Protein AF-A0A914H7Y2-F1 (afdb_monomer_lite)

Radius of gyration: 31.8 Å; chains: 1; bounding box: 78×25×103 Å

Sequence (108 aa):
MDRSAKDATTEHNNETDVQEKQRVSTNKMELINEALDKLYNDPSSPAAFAGVTALWKEARKNIKYLRKKDVQNYLEGHRTYTLMRPRRVRFPRAKTVAAGFMTDVQSG

Organism: Globodera rostochiensis (NCBI:txid31243)

pLDDT: mean 76.72, std 14.31, range [41.75, 93.62]

Secondary structure (DSSP, 8-state):
-----SSTTSSTHHHHHHHHHHHHHHHHHHHHHHHHHHHHH-TTSTTTT--HHHHHHHHHHH-TT--HHHHHHHHHHS------------PPPPP-----S-------

Structure (mmCIF, N/CA/C/O backbone):
data_AF-A0A914H7Y2-F1
#
_entry.id   AF-A0A914H7Y2-F1
#
loop_
_atom_site.group_PDB
_atom_site.id
_atom_site.type_symbol
_atom_site.label_atom_id
_atom_site.label_alt_id
_atom_site.label_comp_id
_atom_site.label_asym_id
_atom_site.label_entity_id
_atom_site.label_seq_id
_atom_site.pdbx_PDB_ins_code
_atom_site.Cartn_x
_atom_site.Cartn_y
_atom_site.Cartn_z
_atom_site.occupancy
_atom_site.B_iso_or_equiv
_atom_site.auth_seq_id
_atom_site.auth_comp_id
_atom_site.auth_asym_id
_atom_site.auth_atom_id
_atom_site.pdbx_PDB_model_num
ATOM 1 N N . MET A 1 1 ? 26.341 -7.399 61.259 1.00 50.62 1 MET A N 1
ATOM 2 C CA . MET A 1 1 ? 25.652 -8.291 60.307 1.00 50.62 1 MET A CA 1
ATOM 3 C C . MET A 1 1 ? 24.187 -8.205 60.725 1.00 50.62 1 MET A C 1
ATOM 5 O O . MET A 1 1 ? 23.943 -8.404 61.901 1.00 50.62 1 MET A O 1
ATOM 9 N N . ASP A 1 2 ? 23.220 -7.636 60.001 1.00 50.31 2 ASP A N 1
ATOM 10 C CA . ASP A 1 2 ? 22.964 -7.658 58.561 1.00 50.31 2 ASP A CA 1
ATOM 11 C C . ASP A 1 2 ? 22.048 -6.494 58.129 1.00 50.31 2 ASP A C 1
ATOM 13 O O . ASP A 1 2 ? 21.070 -6.169 58.801 1.00 50.31 2 ASP A O 1
ATOM 17 N N . ARG A 1 3 ? 22.346 -5.867 56.986 1.00 56.06 3 ARG A N 1
ATOM 18 C CA . ARG A 1 3 ? 21.445 -4.954 56.256 1.00 56.06 3 ARG A CA 1
ATOM 19 C C . ARG A 1 3 ? 21.498 -5.335 54.771 1.00 56.06 3 ARG A C 1
ATOM 21 O O . ARG A 1 3 ? 22.242 -4.713 54.027 1.00 56.06 3 ARG A O 1
ATOM 28 N N . SER A 1 4 ? 20.803 -6.392 54.342 1.00 59.16 4 SER A N 1
ATOM 29 C CA . SER A 1 4 ? 20.832 -6.808 52.923 1.00 59.16 4 SER A CA 1
ATOM 30 C C . SER A 1 4 ? 19.642 -7.692 52.510 1.00 59.16 4 SER A C 1
ATOM 32 O O . SER A 1 4 ? 19.821 -8.799 52.021 1.00 59.16 4 SER A O 1
ATOM 34 N N . ALA A 1 5 ? 18.399 -7.257 52.747 1.00 58.75 5 ALA A N 1
ATOM 35 C CA . ALA A 1 5 ? 17.236 -8.071 52.357 1.00 58.75 5 ALA A CA 1
ATOM 36 C C . ALA A 1 5 ? 15.976 -7.264 51.993 1.00 58.75 5 ALA A C 1
ATOM 38 O O . ALA A 1 5 ? 14.872 -7.666 52.351 1.00 58.75 5 ALA A O 1
ATOM 39 N N . LYS A 1 6 ? 16.106 -6.104 51.331 1.00 55.53 6 LYS A N 1
ATOM 40 C CA . LYS A 1 6 ? 14.925 -5.339 50.868 1.00 55.53 6 LYS A CA 1
ATOM 41 C C . LYS A 1 6 ? 14.894 -4.987 49.378 1.00 55.53 6 LYS A C 1
ATOM 43 O O . LYS A 1 6 ? 13.872 -4.485 48.927 1.00 55.53 6 LYS A O 1
ATOM 48 N N . ASP A 1 7 ? 15.922 -5.333 48.606 1.00 54.88 7 ASP A N 1
ATOM 49 C CA . ASP A 1 7 ? 16.020 -4.870 47.212 1.00 54.88 7 ASP A CA 1
ATOM 50 C C . ASP A 1 7 ? 15.501 -5.883 46.169 1.00 54.88 7 ASP A C 1
ATOM 52 O O . ASP A 1 7 ? 15.238 -5.510 45.032 1.00 54.88 7 ASP A O 1
ATOM 56 N N . ALA A 1 8 ? 15.265 -7.149 46.537 1.00 54.94 8 ALA A N 1
ATOM 57 C CA . ALA A 1 8 ? 14.998 -8.220 45.562 1.00 54.94 8 ALA A CA 1
ATOM 58 C C . ALA A 1 8 ? 13.537 -8.342 45.070 1.00 54.94 8 ALA A C 1
ATOM 60 O O . ALA A 1 8 ? 13.271 -9.064 44.115 1.00 54.94 8 ALA A O 1
ATOM 61 N N . THR A 1 9 ? 12.565 -7.671 45.696 1.00 54.97 9 THR A N 1
ATOM 62 C CA . THR A 1 9 ? 11.129 -7.855 45.374 1.00 54.97 9 THR A CA 1
ATOM 63 C C . THR A 1 9 ? 10.557 -6.869 44.350 1.00 54.97 9 THR A C 1
ATOM 65 O O . THR A 1 9 ? 9.409 -7.027 43.942 1.00 54.97 9 THR A O 1
ATOM 68 N N . THR A 1 10 ? 11.320 -5.866 43.909 1.00 54.62 10 THR A N 1
ATOM 69 C CA . THR A 1 10 ? 10.802 -4.779 43.050 1.00 54.62 10 THR A CA 1
ATOM 70 C C . THR A 1 10 ? 10.990 -5.039 41.546 1.00 54.62 10 THR A C 1
ATOM 72 O O . THR A 1 10 ? 10.306 -4.428 40.728 1.00 54.62 10 THR A O 1
ATOM 75 N N . GLU A 1 11 ? 11.859 -5.970 41.146 1.00 53.78 11 GLU A N 1
ATOM 76 C CA . GLU A 1 11 ? 12.247 -6.138 39.734 1.00 53.78 11 GLU A CA 1
ATOM 77 C C . GLU A 1 11 ? 11.334 -7.086 38.933 1.00 53.78 11 GLU A C 1
ATOM 79 O O . GLU A 1 11 ? 11.187 -6.920 37.724 1.00 53.78 11 GLU A O 1
ATOM 84 N N . HIS A 1 12 ? 10.627 -8.012 39.590 1.00 51.81 12 HIS A N 1
ATOM 85 C CA . HIS A 1 12 ? 9.830 -9.038 38.899 1.00 51.81 12 HIS A CA 1
ATOM 86 C C . HIS A 1 12 ? 8.483 -8.562 38.325 1.00 51.81 12 HIS A C 1
ATOM 88 O O . HIS A 1 12 ? 7.925 -9.231 37.460 1.00 51.81 12 HIS A O 1
ATOM 94 N N . ASN A 1 13 ? 7.964 -7.403 38.741 1.00 57.31 13 ASN A N 1
ATOM 95 C CA . ASN A 1 13 ? 6.669 -6.898 38.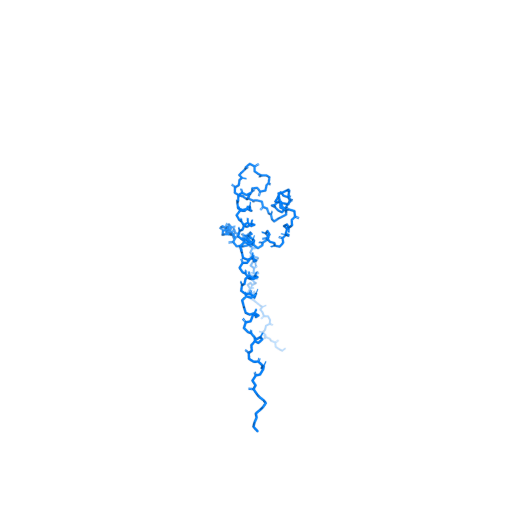254 1.00 57.31 13 ASN A CA 1
ATOM 96 C C . ASN A 1 13 ? 6.772 -6.106 36.938 1.00 57.31 13 ASN A C 1
ATOM 98 O O . ASN A 1 13 ? 5.757 -5.815 36.311 1.00 57.31 13 ASN A O 1
ATOM 102 N N . ASN A 1 14 ? 7.985 -5.746 36.508 1.00 60.28 14 ASN A N 1
ATOM 103 C CA . ASN A 1 14 ? 8.182 -4.926 35.310 1.00 60.28 14 ASN A CA 1
ATOM 104 C C . ASN A 1 14 ? 8.206 -5.762 34.020 1.00 60.28 14 ASN A C 1
ATOM 106 O O . ASN A 1 14 ? 7.854 -5.261 32.954 1.00 60.28 14 ASN A O 1
ATOM 110 N N . GLU A 1 15 ? 8.596 -7.036 34.094 1.00 60.22 15 GLU A N 1
ATOM 111 C CA . GLU A 1 15 ? 8.705 -7.910 32.918 1.00 60.22 15 GLU A CA 1
ATOM 112 C C . GLU A 1 15 ? 7.337 -8.376 32.404 1.00 60.22 15 GLU A C 1
ATOM 114 O O . GLU A 1 15 ? 7.112 -8.438 31.192 1.00 60.22 15 GLU A O 1
ATOM 119 N N . THR A 1 16 ? 6.393 -8.644 33.309 1.00 60.41 16 THR A N 1
ATOM 120 C CA . THR A 1 16 ? 5.023 -9.058 32.970 1.00 60.41 16 THR A CA 1
ATOM 121 C C . THR A 1 16 ? 4.259 -7.947 32.245 1.00 60.41 16 THR A C 1
ATOM 123 O O . THR A 1 16 ? 3.628 -8.199 31.216 1.00 60.41 16 THR A O 1
ATOM 126 N N . ASP A 1 17 ? 4.422 -6.701 32.693 1.00 61.12 17 ASP A N 1
ATOM 127 C CA . ASP A 1 17 ? 3.822 -5.502 32.095 1.00 61.12 17 ASP A CA 1
ATOM 128 C C . ASP A 1 17 ? 4.329 -5.213 30.669 1.00 61.12 17 ASP A C 1
ATOM 130 O O . ASP A 1 17 ? 3.592 -4.716 29.810 1.00 61.12 17 ASP A O 1
ATOM 134 N N . VAL A 1 18 ? 5.606 -5.504 30.397 1.00 63.38 18 VAL A N 1
ATOM 135 C CA . VAL A 1 18 ? 6.214 -5.308 29.071 1.00 63.38 18 VAL A CA 1
ATOM 136 C C . VAL A 1 18 ? 5.688 -6.345 28.078 1.00 63.38 18 VAL A C 1
ATOM 138 O O . VAL A 1 18 ? 5.341 -5.989 26.946 1.00 63.38 18 VAL A O 1
ATOM 141 N N . GLN A 1 19 ? 5.567 -7.606 28.501 1.00 63.34 19 GLN A N 1
ATOM 142 C CA . GLN A 1 19 ? 5.058 -8.675 27.641 1.00 63.34 19 GLN A CA 1
ATOM 143 C C . GLN A 1 19 ? 3.578 -8.491 27.291 1.00 63.34 19 GLN A C 1
ATOM 145 O O . GLN A 1 19 ? 3.173 -8.733 26.151 1.00 63.34 19 GLN A O 1
ATOM 150 N N . GLU A 1 20 ? 2.761 -8.018 28.230 1.00 68.00 20 GLU A N 1
ATOM 151 C CA . GLU A 1 20 ? 1.336 -7.790 27.985 1.00 68.00 20 GLU A CA 1
ATOM 152 C C . GLU A 1 20 ? 1.102 -6.625 27.008 1.00 68.00 20 GLU A C 1
ATOM 154 O O . GLU A 1 20 ? 0.341 -6.754 26.044 1.00 68.00 20 GLU A O 1
ATOM 159 N N . LYS A 1 21 ? 1.857 -5.525 27.150 1.00 65.12 21 LYS A N 1
ATOM 160 C CA . LYS A 1 21 ? 1.826 -4.398 26.197 1.00 65.12 21 LYS A CA 1
ATOM 161 C C . LYS A 1 21 ? 2.230 -4.823 24.783 1.00 65.12 21 LYS A C 1
ATOM 163 O O . LYS A 1 21 ? 1.608 -4.388 23.809 1.00 65.12 21 LYS A O 1
ATOM 168 N N . GLN A 1 22 ? 3.231 -5.695 24.654 1.00 69.00 22 GLN A N 1
ATOM 169 C CA . GLN A 1 22 ? 3.656 -6.233 23.359 1.00 69.00 22 GLN A CA 1
ATOM 170 C C . GLN A 1 22 ? 2.556 -7.079 22.697 1.00 69.00 22 GLN A C 1
ATOM 172 O O . GLN A 1 22 ? 2.274 -6.865 21.514 1.00 69.00 22 GLN A O 1
ATOM 177 N N . ARG A 1 23 ? 1.871 -7.955 23.447 1.00 70.44 23 ARG A N 1
ATOM 178 C CA . ARG A 1 23 ? 0.758 -8.794 22.947 1.00 70.44 23 ARG A CA 1
ATOM 179 C C . ARG A 1 23 ? -0.455 -7.980 22.491 1.00 70.44 23 ARG A C 1
ATOM 181 O O . ARG A 1 23 ? -1.033 -8.243 21.440 1.00 70.44 23 ARG A O 1
ATOM 188 N N . VAL A 1 24 ? -0.835 -6.948 23.244 1.00 73.38 24 VAL A N 1
ATOM 189 C CA . VAL A 1 24 ? -1.958 -6.072 22.860 1.00 73.38 24 VAL A CA 1
ATOM 190 C C . VAL A 1 24 ? -1.646 -5.323 21.562 1.00 73.38 24 VAL A C 1
ATOM 192 O O . VAL A 1 24 ? -2.505 -5.197 20.687 1.00 73.38 24 VAL A O 1
ATOM 195 N N . SER A 1 25 ? -0.407 -4.847 21.407 1.00 71.62 25 SER A N 1
ATOM 196 C CA . SER A 1 25 ? 0.006 -4.136 20.195 1.00 71.62 25 SER A CA 1
ATOM 197 C C . SER A 1 25 ? -0.012 -5.021 18.942 1.00 71.62 25 SER A C 1
ATOM 199 O O . SER A 1 25 ? -0.384 -4.542 17.872 1.00 71.62 25 SER A O 1
ATOM 201 N N . THR A 1 26 ? 0.330 -6.304 19.079 1.00 79.12 26 THR A N 1
ATOM 202 C CA . THR A 1 26 ? 0.351 -7.275 17.975 1.00 79.12 26 THR A CA 1
ATOM 203 C C . THR A 1 26 ? -1.062 -7.653 17.547 1.00 79.12 26 THR A C 1
ATOM 205 O O . THR A 1 26 ? -1.390 -7.485 16.374 1.00 79.12 26 THR A O 1
ATOM 208 N N . ASN A 1 27 ? -1.939 -7.989 18.498 1.00 84.50 27 ASN A N 1
ATOM 209 C CA . ASN A 1 27 ? -3.359 -8.253 18.225 1.00 84.50 27 ASN A CA 1
ATOM 210 C C . ASN A 1 27 ? -4.040 -7.086 17.492 1.00 84.50 27 ASN A C 1
ATOM 212 O O . ASN A 1 27 ? -4.830 -7.276 16.568 1.00 84.50 27 ASN A O 1
ATOM 216 N N . LYS A 1 28 ? -3.709 -5.844 17.870 1.00 84.00 28 LYS A N 1
ATOM 217 C CA . LYS A 1 28 ? -4.242 -4.660 17.190 1.00 84.00 28 LYS A CA 1
ATOM 218 C C . LYS A 1 28 ? -3.819 -4.593 15.720 1.00 84.00 28 LYS A C 1
ATOM 220 O O . LYS A 1 28 ? -4.633 -4.217 14.880 1.00 84.00 28 LYS A O 1
ATOM 225 N N . MET A 1 29 ? -2.561 -4.905 15.413 1.00 83.69 29 MET A N 1
ATOM 226 C CA . MET A 1 29 ? -2.060 -4.872 14.036 1.00 83.69 29 MET A CA 1
ATOM 227 C C . MET A 1 29 ? -2.688 -5.969 13.178 1.00 83.69 29 MET A C 1
ATOM 229 O O . MET A 1 29 ? -3.030 -5.706 12.029 1.00 83.69 29 MET A O 1
ATOM 233 N N . GLU A 1 30 ? -2.908 -7.159 13.735 1.00 85.88 30 GLU A N 1
ATOM 234 C CA . GLU A 1 30 ? -3.586 -8.255 13.033 1.00 85.88 30 GLU A CA 1
ATOM 235 C C . GLU A 1 30 ? -5.019 -7.884 12.636 1.00 85.88 30 GLU A C 1
ATOM 237 O O . GLU A 1 30 ? -5.388 -8.038 11.474 1.00 85.88 30 GLU A O 1
ATOM 242 N N . LEU A 1 31 ? -5.787 -7.280 13.549 1.00 88.00 31 LEU A N 1
ATOM 243 C CA . LEU A 1 31 ? -7.146 -6.809 13.258 1.00 88.00 31 LEU A CA 1
ATOM 244 C C . LEU A 1 31 ? -7.178 -5.737 12.159 1.00 88.00 31 LEU A C 1
ATOM 246 O O . LEU A 1 31 ? -8.069 -5.732 11.308 1.00 88.00 31 LEU A O 1
ATOM 250 N N . ILE A 1 32 ? -6.208 -4.816 12.168 1.00 89.19 32 ILE A N 1
ATOM 251 C CA . ILE A 1 32 ? -6.084 -3.796 11.119 1.00 89.19 32 ILE A CA 1
ATOM 252 C C . ILE A 1 32 ? -5.765 -4.459 9.779 1.00 89.19 32 ILE A C 1
ATOM 254 O O . ILE A 1 32 ? -6.387 -4.112 8.776 1.00 89.19 32 ILE A O 1
ATOM 258 N N . ASN A 1 33 ? -4.830 -5.409 9.762 1.00 89.88 33 ASN A N 1
ATOM 259 C CA . ASN A 1 33 ? -4.448 -6.123 8.549 1.00 89.88 33 ASN A CA 1
ATOM 260 C C . ASN A 1 33 ? -5.627 -6.906 7.970 1.00 89.88 33 ASN A C 1
ATOM 262 O O . ASN A 1 33 ? -5.873 -6.801 6.777 1.00 89.88 33 ASN A O 1
ATOM 266 N N . GLU A 1 34 ? -6.401 -7.611 8.795 1.00 90.12 34 GLU A N 1
ATOM 267 C CA . GLU A 1 34 ? -7.579 -8.354 8.335 1.00 90.12 34 GLU A CA 1
ATOM 268 C C . GLU A 1 34 ? -8.654 -7.423 7.744 1.00 90.12 34 GLU A C 1
ATOM 270 O O . GLU A 1 34 ? -9.262 -7.720 6.714 1.00 90.12 34 GLU A O 1
ATOM 275 N N . ALA A 1 35 ? -8.876 -6.261 8.364 1.00 90.44 35 ALA A N 1
ATOM 276 C CA . ALA A 1 35 ? -9.811 -5.267 7.845 1.00 90.44 35 ALA A CA 1
ATOM 277 C C . ALA A 1 35 ? -9.332 -4.648 6.520 1.00 90.44 35 ALA A C 1
ATOM 279 O O . ALA A 1 35 ? -10.142 -4.420 5.617 1.00 90.44 35 ALA A O 1
ATOM 280 N N . LEU A 1 36 ? -8.027 -4.384 6.396 1.00 90.38 36 LEU A N 1
ATOM 281 C CA . LEU A 1 36 ? -7.420 -3.914 5.151 1.00 90.38 36 LEU A CA 1
ATOM 282 C C . LEU A 1 36 ? -7.493 -4.978 4.057 1.00 90.38 36 LEU A C 1
ATOM 284 O O . LEU A 1 36 ? -7.782 -4.628 2.920 1.00 90.38 36 LEU A O 1
ATOM 288 N N . ASP A 1 37 ? -7.319 -6.251 4.403 1.00 90.75 37 ASP A N 1
ATOM 289 C CA . ASP A 1 37 ? -7.355 -7.369 3.461 1.00 90.75 37 ASP A CA 1
ATOM 290 C C . ASP A 1 37 ? -8.737 -7.571 2.844 1.00 90.75 37 ASP A C 1
ATOM 292 O O . ASP A 1 37 ? -8.871 -7.698 1.626 1.00 90.75 37 ASP A O 1
ATOM 296 N N . LYS A 1 38 ? -9.787 -7.477 3.666 1.00 91.06 38 LYS A N 1
ATOM 297 C CA . LYS A 1 38 ? -11.176 -7.489 3.186 1.00 91.06 38 LYS A CA 1
ATOM 298 C C . LYS A 1 38 ? -11.453 -6.331 2.229 1.00 91.06 38 LYS A C 1
ATOM 300 O O . LYS A 1 38 ? -12.118 -6.523 1.221 1.00 91.06 38 LYS A O 1
ATOM 305 N N . LEU A 1 39 ? -10.936 -5.139 2.528 1.00 90.56 39 LEU A N 1
ATOM 306 C CA . LEU A 1 39 ? -11.180 -3.944 1.718 1.00 90.56 39 LEU A CA 1
ATOM 307 C C . LEU A 1 39 ? -10.346 -3.904 0.429 1.00 90.56 39 LEU A C 1
ATOM 309 O O . LEU A 1 39 ? -10.806 -3.366 -0.576 1.00 90.56 39 LEU A O 1
ATOM 313 N N . TYR A 1 40 ? -9.119 -4.425 0.472 1.00 90.19 40 TYR A N 1
ATOM 314 C CA . TYR A 1 40 ? -8.183 -4.435 -0.651 1.00 90.19 40 TYR A CA 1
ATOM 315 C C . TYR A 1 40 ? -8.555 -5.483 -1.705 1.00 90.19 40 TYR A C 1
ATOM 317 O O . TYR A 1 40 ? -8.401 -5.220 -2.898 1.00 90.19 40 TYR A O 1
ATOM 325 N N . ASN A 1 41 ? -9.077 -6.635 -1.267 1.00 89.19 41 ASN A N 1
ATOM 326 C CA . ASN A 1 41 ? -9.471 -7.741 -2.142 1.00 89.19 41 ASN A CA 1
ATOM 327 C C . ASN A 1 41 ? -10.946 -7.699 -2.580 1.00 89.19 41 ASN A C 1
ATOM 329 O O . ASN A 1 41 ? -11.345 -8.512 -3.411 1.00 89.19 41 ASN A O 1
ATOM 333 N N . ASP A 1 42 ? -11.762 -6.783 -2.050 1.00 90.69 42 ASP A N 1
ATOM 334 C CA . ASP A 1 42 ? -13.152 -6.606 -2.485 1.00 90.69 42 ASP A CA 1
ATOM 335 C C . ASP A 1 42 ? -13.213 -5.809 -3.803 1.00 90.69 42 ASP A C 1
ATOM 337 O O . ASP A 1 42 ? -12.973 -4.602 -3.781 1.00 90.69 42 ASP A O 1
ATOM 341 N N . PRO A 1 43 ? -13.582 -6.423 -4.946 1.00 88.06 43 PRO A N 1
ATOM 342 C CA . PRO A 1 43 ? -13.635 -5.738 -6.237 1.00 88.06 43 PRO A CA 1
ATOM 343 C C . PRO A 1 43 ? -14.727 -4.661 -6.320 1.00 88.06 43 PRO A C 1
ATOM 345 O O . PRO A 1 43 ? -14.681 -3.828 -7.224 1.00 88.06 43 PRO A O 1
ATOM 348 N N . SER A 1 44 ? -15.710 -4.661 -5.411 1.00 89.88 44 SER A N 1
ATOM 349 C CA . SER A 1 44 ? -16.745 -3.624 -5.352 1.00 89.88 44 SER A CA 1
ATOM 350 C C . SER A 1 44 ? -16.258 -2.342 -4.669 1.00 89.88 44 SER A C 1
ATOM 352 O O . SER A 1 44 ? -16.907 -1.297 -4.779 1.00 89.88 44 SER A O 1
ATOM 354 N N . SER A 1 45 ? -15.143 -2.410 -3.942 1.00 85.38 45 SER A N 1
ATOM 355 C CA . SER A 1 45 ? -14.591 -1.286 -3.199 1.00 85.38 45 SER A CA 1
ATOM 356 C C . SER A 1 45 ? -13.809 -0.335 -4.118 1.00 85.38 45 SER A C 1
ATOM 358 O O . SER A 1 45 ? -12.990 -0.782 -4.920 1.00 85.38 45 SER A O 1
ATOM 360 N N . PRO A 1 46 ? -13.928 0.998 -3.956 1.00 85.50 46 PRO A N 1
ATOM 361 C CA . PRO A 1 46 ? -13.066 1.964 -4.650 1.00 85.50 46 PRO A CA 1
ATOM 362 C C . PRO A 1 46 ? -11.570 1.821 -4.315 1.00 85.50 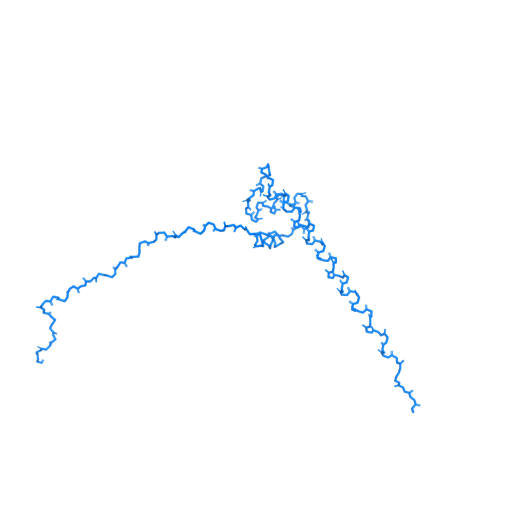46 PRO A C 1
ATOM 364 O O . PRO A 1 46 ? -10.723 2.409 -4.987 1.00 85.50 46 PRO A O 1
ATOM 367 N N . ALA A 1 47 ? -11.242 1.093 -3.246 1.00 85.75 47 ALA A N 1
ATOM 368 C CA . ALA A 1 47 ? -9.880 0.815 -2.809 1.00 85.75 47 ALA A CA 1
ATOM 369 C C . ALA A 1 47 ? -9.334 -0.541 -3.292 1.00 85.75 47 ALA A C 1
ATOM 371 O O . ALA A 1 47 ? -8.187 -0.864 -2.969 1.00 85.75 47 ALA A O 1
ATOM 372 N N . ALA A 1 48 ? -10.117 -1.302 -4.065 1.00 86.31 48 ALA A N 1
ATOM 373 C CA . ALA A 1 48 ? -9.719 -2.597 -4.604 1.00 86.31 48 ALA A CA 1
ATOM 374 C C . ALA A 1 48 ? -8.417 -2.491 -5.402 1.00 86.31 48 ALA A C 1
ATOM 376 O O . ALA A 1 48 ? -8.328 -1.692 -6.339 1.00 86.31 48 ALA A O 1
ATOM 377 N N . PHE A 1 49 ? -7.403 -3.279 -5.032 1.00 83.62 49 PHE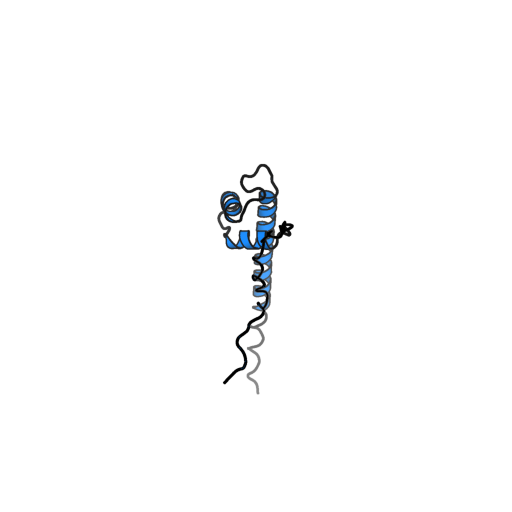 A N 1
ATOM 378 C CA . PHE A 1 49 ? -6.084 -3.298 -5.684 1.00 83.62 49 PHE A CA 1
ATOM 379 C C . PHE A 1 49 ? -5.434 -1.912 -5.881 1.00 83.62 49 PHE A C 1
ATOM 381 O O . PHE A 1 49 ? -4.570 -1.724 -6.741 1.00 83.62 49 PHE A O 1
ATOM 388 N N . ALA A 1 50 ? -5.844 -0.921 -5.088 1.00 87.06 50 ALA A N 1
ATOM 389 C CA . ALA A 1 50 ? -5.418 0.457 -5.252 1.00 87.06 50 ALA A CA 1
ATOM 390 C C . ALA A 1 50 ? -4.141 0.763 -4.453 1.00 87.06 50 ALA A C 1
ATOM 392 O O . ALA A 1 50 ? -3.670 -0.014 -3.624 1.00 87.06 50 ALA A O 1
ATOM 393 N N . GLY A 1 51 ? -3.564 1.942 -4.687 1.00 87.25 51 GLY A N 1
ATOM 394 C CA . GLY A 1 51 ? -2.395 2.402 -3.937 1.00 87.25 51 GLY A CA 1
ATOM 395 C C . GLY A 1 51 ? -2.711 2.819 -2.494 1.00 87.25 51 GLY A C 1
ATOM 396 O O . GLY A 1 51 ? -3.865 3.016 -2.106 1.00 87.25 51 GLY A O 1
ATOM 397 N N . VAL A 1 52 ? -1.647 3.073 -1.723 1.00 91.06 52 VAL A N 1
ATOM 398 C CA . VAL A 1 52 ? -1.681 3.470 -0.298 1.00 91.06 52 VAL A CA 1
ATOM 399 C C . VAL A 1 52 ? -2.710 4.572 -0.004 1.00 91.06 52 VAL A C 1
ATOM 401 O O . VAL A 1 52 ? -3.421 4.529 0.997 1.00 91.06 52 VAL A O 1
ATOM 404 N N . THR A 1 53 ? -2.799 5.593 -0.859 1.00 91.44 53 THR A N 1
ATOM 405 C CA . THR A 1 53 ? -3.649 6.772 -0.628 1.00 91.44 53 THR A CA 1
ATOM 406 C C . THR A 1 53 ? -5.138 6.484 -0.784 1.00 91.44 53 THR A C 1
ATOM 408 O O . THR A 1 53 ? -5.929 7.014 -0.002 1.00 91.44 53 THR A O 1
ATOM 411 N N . ALA A 1 54 ? -5.517 5.676 -1.774 1.00 90.56 54 ALA A N 1
ATOM 412 C CA . ALA A 1 54 ? -6.899 5.280 -2.018 1.00 90.56 54 ALA A CA 1
ATOM 413 C C . ALA A 1 54 ? -7.379 4.330 -0.916 1.00 90.56 54 ALA A C 1
ATOM 415 O O . ALA A 1 54 ? -8.400 4.600 -0.282 1.00 90.56 54 ALA A O 1
ATOM 416 N N . LEU A 1 55 ? -6.566 3.317 -0.598 1.00 91.50 55 LEU A N 1
ATOM 417 C CA . LEU A 1 55 ? -6.854 2.370 0.475 1.00 91.50 55 LEU A CA 1
ATOM 418 C C . LEU A 1 55 ? -6.989 3.071 1.831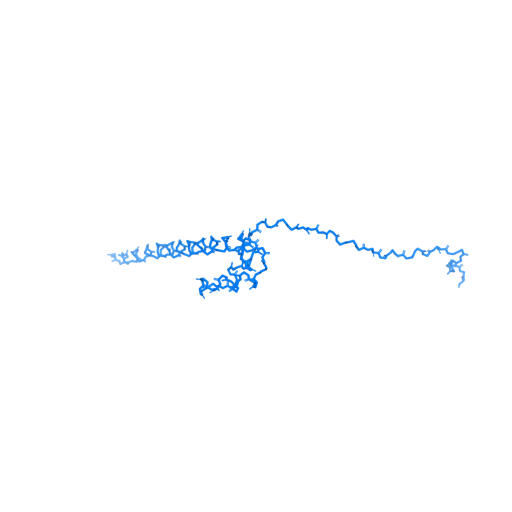 1.00 91.50 55 LEU A C 1
ATOM 420 O O . LEU A 1 55 ? -7.952 2.835 2.551 1.00 91.50 55 LEU A O 1
ATOM 424 N N . TRP A 1 56 ? -6.101 4.018 2.151 1.00 93.62 56 TRP A N 1
ATOM 425 C CA . TRP A 1 56 ? -6.202 4.795 3.390 1.00 93.62 56 TRP A CA 1
ATOM 426 C C . TRP A 1 56 ? -7.470 5.657 3.467 1.00 93.62 56 TRP A C 1
ATOM 428 O O . TRP A 1 56 ? -8.060 5.769 4.540 1.00 93.62 56 TRP A O 1
ATOM 438 N N . LYS A 1 57 ? -7.902 6.280 2.362 1.00 92.88 57 LYS A N 1
ATOM 439 C CA . LYS A 1 57 ? -9.118 7.113 2.350 1.00 92.88 57 LYS A CA 1
ATOM 440 C C . LYS A 1 57 ? -10.372 6.289 2.621 1.00 92.88 57 LYS A C 1
ATOM 442 O O . LYS A 1 57 ? -11.192 6.713 3.430 1.00 92.88 57 LYS A O 1
ATOM 447 N N . GLU A 1 58 ? -10.502 5.137 1.971 1.00 90.88 58 GLU A N 1
ATOM 448 C CA . GLU A 1 58 ? -11.640 4.238 2.174 1.00 90.88 58 GLU A CA 1
ATOM 449 C C . GLU A 1 58 ? -11.585 3.584 3.558 1.00 90.88 58 GLU A C 1
ATOM 451 O O . GLU A 1 58 ? -12.550 3.664 4.316 1.00 90.88 58 GLU A O 1
ATOM 456 N N . ALA A 1 59 ? -10.428 3.054 3.961 1.00 91.31 59 ALA A N 1
ATOM 457 C CA . ALA A 1 59 ? -10.270 2.405 5.259 1.00 91.31 59 ALA A CA 1
ATOM 458 C C . ALA A 1 59 ? -10.515 3.366 6.431 1.00 91.31 59 ALA A C 1
ATOM 460 O O . ALA A 1 59 ? -11.064 2.960 7.452 1.00 91.31 59 ALA A O 1
ATOM 461 N N . ARG A 1 60 ? -10.186 4.6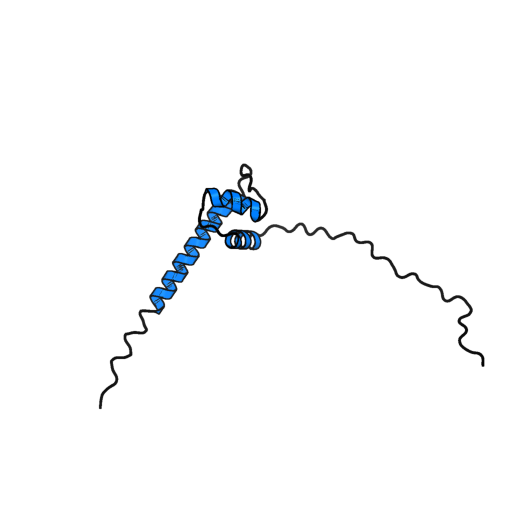58 6.291 1.00 91.75 60 ARG A N 1
ATOM 462 C CA . ARG A 1 60 ? -10.427 5.667 7.334 1.00 91.75 60 ARG A CA 1
ATOM 463 C C . ARG A 1 60 ? -11.912 5.955 7.580 1.00 91.75 60 ARG A C 1
ATOM 465 O O . ARG A 1 60 ? -12.242 6.440 8.663 1.00 91.75 60 ARG A O 1
ATOM 472 N N . LYS A 1 61 ? -12.801 5.642 6.628 1.00 89.81 61 LYS A N 1
ATOM 473 C CA . LYS A 1 61 ? -14.258 5.712 6.846 1.00 89.81 61 LYS A CA 1
ATOM 474 C C . LYS A 1 61 ? -14.698 4.714 7.920 1.00 89.81 61 LYS A C 1
ATOM 476 O O . LYS A 1 61 ? -15.543 5.050 8.742 1.00 89.81 61 LYS A O 1
ATOM 481 N N . ASN A 1 62 ? -14.055 3.546 7.958 1.00 86.69 62 ASN A N 1
ATOM 482 C CA . ASN A 1 62 ? -14.347 2.472 8.908 1.00 86.69 62 ASN A CA 1
ATOM 483 C C . ASN A 1 62 ? -13.453 2.544 10.162 1.00 86.69 62 ASN A C 1
ATOM 485 O O . ASN A 1 62 ? -13.911 2.302 11.274 1.00 86.69 62 ASN A O 1
ATOM 489 N N . ILE A 1 63 ? -12.176 2.912 10.001 1.00 87.75 63 ILE A N 1
ATOM 490 C CA . ILE A 1 63 ? -11.154 2.912 11.057 1.00 87.75 63 ILE A CA 1
ATOM 491 C C . ILE A 1 63 ? -10.561 4.316 11.212 1.00 87.75 63 ILE A C 1
ATOM 493 O O . ILE A 1 63 ? -9.599 4.708 10.548 1.00 87.75 63 ILE A O 1
ATOM 497 N N . LYS A 1 64 ? -11.104 5.091 12.154 1.00 85.44 64 LYS A N 1
ATOM 498 C CA . LYS A 1 64 ? -10.751 6.512 12.326 1.00 85.44 64 LYS A CA 1
ATOM 499 C C . LYS A 1 64 ? -9.298 6.756 12.768 1.00 85.44 64 LYS A C 1
ATOM 501 O O . LYS A 1 64 ? -8.753 7.824 12.490 1.00 85.44 64 LYS A O 1
ATOM 506 N N . TYR A 1 65 ? -8.675 5.786 13.442 1.00 87.44 65 TYR A N 1
ATOM 507 C CA . TYR A 1 65 ? -7.316 5.880 13.998 1.00 87.44 65 TYR A CA 1
ATOM 508 C C . TYR A 1 65 ? -6.215 5.310 13.085 1.00 87.44 65 TYR A C 1
ATOM 510 O O . TYR A 1 65 ? -5.055 5.253 13.495 1.00 87.44 65 TYR A O 1
ATOM 518 N N . LEU A 1 66 ? -6.560 4.891 11.864 1.00 89.69 66 LEU A N 1
ATOM 519 C CA . LEU A 1 66 ? -5.623 4.292 10.919 1.00 89.69 66 LEU A CA 1
ATOM 520 C C . LEU A 1 66 ? -4.622 5.322 10.380 1.00 89.69 66 LEU A C 1
ATOM 522 O O . LEU A 1 66 ? -5.001 6.352 9.801 1.00 89.69 66 LEU A O 1
ATOM 526 N N . ARG A 1 67 ? -3.325 5.035 10.517 1.00 91.75 67 ARG A N 1
ATOM 527 C CA . ARG A 1 67 ? -2.267 5.883 9.957 1.00 91.75 67 ARG A CA 1
ATOM 528 C C . ARG A 1 67 ? -1.924 5.410 8.551 1.00 91.75 67 ARG A C 1
ATOM 530 O O . ARG A 1 67 ? -2.000 4.229 8.236 1.00 91.75 67 ARG A O 1
ATOM 537 N N . LYS A 1 68 ? -1.454 6.333 7.708 1.00 90.75 68 LYS A N 1
ATOM 538 C CA . LYS A 1 68 ? -0.952 5.984 6.366 1.00 90.75 68 LYS A CA 1
ATOM 539 C C . LYS A 1 68 ? 0.201 4.979 6.413 1.00 90.75 68 LYS A C 1
ATOM 541 O O . LYS A 1 68 ? 0.289 4.132 5.537 1.00 90.75 68 LYS A O 1
ATOM 546 N N . LYS A 1 69 ? 1.055 5.070 7.440 1.00 90.69 69 LYS A N 1
ATOM 547 C CA . LYS A 1 69 ? 2.195 4.166 7.631 1.00 90.69 69 LYS A CA 1
ATOM 548 C C . LYS A 1 69 ? 1.753 2.714 7.829 1.00 90.69 69 LYS A C 1
ATOM 550 O O . LYS A 1 69 ? 2.384 1.824 7.283 1.00 90.69 69 LYS A O 1
ATOM 555 N N . ASP A 1 70 ? 0.652 2.489 8.544 1.00 90.88 70 ASP A N 1
ATOM 556 C CA . ASP A 1 70 ? 0.131 1.139 8.789 1.00 90.88 70 ASP A CA 1
ATOM 557 C C . ASP A 1 70 ? -0.333 0.498 7.468 1.00 90.88 70 ASP A C 1
ATOM 559 O O . ASP A 1 70 ? -0.008 -0.648 7.178 1.00 90.88 70 ASP A O 1
ATOM 563 N N . VAL A 1 71 ? -0.995 1.286 6.611 1.00 91.25 71 VAL A N 1
ATOM 564 C CA . VAL A 1 71 ? -1.419 0.867 5.262 1.00 91.25 71 VAL A CA 1
ATOM 565 C C . VAL A 1 71 ? -0.226 0.603 4.345 1.00 91.25 71 VAL A C 1
ATOM 567 O O . VAL A 1 71 ? -0.232 -0.356 3.579 1.00 91.25 71 VAL A O 1
ATOM 570 N N . GLN A 1 72 ? 0.801 1.451 4.412 1.00 90.69 72 GLN A N 1
ATOM 571 C CA . GLN A 1 72 ? 2.032 1.258 3.652 1.00 90.69 72 GLN A CA 1
ATOM 572 C C . GLN A 1 72 ? 2.732 -0.045 4.056 1.00 90.69 72 GLN A C 1
ATOM 574 O O . GLN A 1 72 ? 3.043 -0.846 3.183 1.00 90.69 72 GLN A O 1
ATOM 579 N N . ASN A 1 73 ? 2.903 -0.290 5.357 1.00 90.31 73 ASN A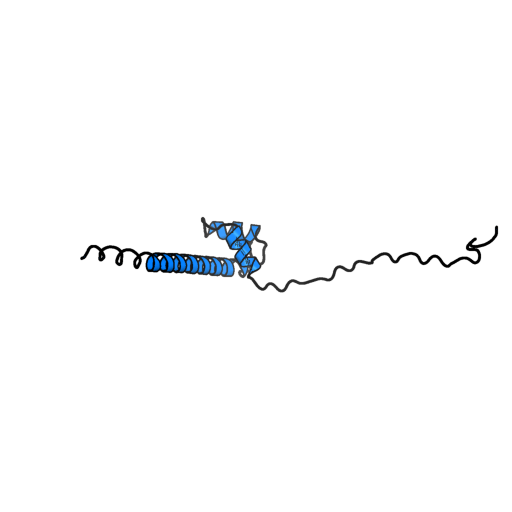 N 1
ATOM 580 C CA . ASN A 1 73 ? 3.502 -1.524 5.866 1.00 90.31 73 ASN A CA 1
ATOM 581 C C . ASN A 1 73 ? 2.705 -2.769 5.434 1.00 90.31 73 ASN A C 1
ATOM 583 O O . ASN A 1 73 ? 3.299 -3.779 5.065 1.00 90.31 73 ASN A O 1
ATOM 587 N N . TYR A 1 74 ? 1.368 -2.694 5.457 1.00 90.38 74 TYR A N 1
ATOM 588 C CA . TYR A 1 74 ? 0.499 -3.768 4.969 1.00 90.38 74 TYR A CA 1
ATOM 589 C C . TYR A 1 74 ? 0.747 -4.064 3.480 1.00 90.38 74 TYR A C 1
ATOM 591 O O . TYR A 1 74 ? 0.973 -5.216 3.116 1.00 90.38 74 TYR A O 1
ATOM 599 N N . LEU A 1 75 ? 0.778 -3.031 2.627 1.00 88.00 75 LEU A N 1
ATOM 600 C CA . LEU A 1 75 ? 1.002 -3.191 1.185 1.00 88.00 75 LEU A CA 1
ATOM 601 C C . LEU A 1 75 ? 2.430 -3.642 0.840 1.00 88.00 75 LEU A C 1
ATOM 603 O O . LEU A 1 75 ? 2.605 -4.394 -0.111 1.00 88.00 75 LEU A O 1
ATOM 607 N N . GLU A 1 76 ? 3.439 -3.218 1.604 1.00 86.19 76 GLU A N 1
ATOM 608 C CA . GLU A 1 76 ? 4.829 -3.669 1.439 1.00 86.19 76 GLU A CA 1
ATOM 609 C C . GLU A 1 76 ? 5.007 -5.154 1.794 1.00 86.19 76 GLU A C 1
ATOM 611 O O . GLU A 1 76 ? 5.786 -5.855 1.149 1.00 86.19 76 GLU A O 1
ATOM 616 N N . GLY A 1 77 ? 4.281 -5.645 2.805 1.00 81.31 77 GLY A N 1
ATOM 617 C CA . GLY A 1 77 ? 4.274 -7.060 3.187 1.00 81.31 77 GLY A CA 1
ATOM 618 C C . GLY A 1 77 ? 3.409 -7.943 2.282 1.00 81.31 77 GLY A C 1
ATOM 619 O O . GLY A 1 77 ? 3.582 -9.165 2.259 1.00 81.31 77 GLY A O 1
ATOM 620 N N . HIS A 1 78 ? 2.487 -7.346 1.525 1.00 79.81 78 HIS A N 1
ATOM 621 C CA . HIS A 1 78 ? 1.635 -8.064 0.591 1.00 79.81 78 HIS A CA 1
ATOM 622 C C . HIS A 1 78 ? 2.483 -8.554 -0.591 1.00 79.81 78 HIS A C 1
ATOM 624 O O . HIS A 1 78 ? 3.106 -7.763 -1.298 1.00 79.81 78 HIS A O 1
ATOM 630 N N . ARG A 1 79 ? 2.534 -9.876 -0.817 1.00 63.75 79 ARG A N 1
ATOM 631 C CA . ARG A 1 79 ? 3.271 -10.484 -1.940 1.00 63.75 79 ARG A CA 1
ATOM 632 C C . ARG A 1 79 ? 2.566 -10.188 -3.264 1.00 63.75 79 ARG A C 1
ATOM 634 O O . ARG A 1 79 ? 2.004 -11.075 -3.896 1.00 63.75 79 ARG A O 1
ATOM 641 N N . THR A 1 80 ? 2.593 -8.940 -3.709 1.00 60.72 80 THR A N 1
ATOM 642 C CA . THR A 1 80 ? 2.188 -8.608 -5.068 1.00 60.72 80 THR A CA 1
ATOM 643 C C . THR A 1 80 ? 3.301 -9.066 -5.995 1.00 60.72 80 THR A C 1
ATOM 645 O O . THR A 1 80 ? 4.448 -8.641 -5.837 1.00 60.72 80 THR A O 1
ATOM 648 N N . TYR A 1 81 ? 2.986 -9.933 -6.957 1.00 56.31 81 TYR A N 1
ATOM 649 C CA . TYR A 1 81 ? 3.900 -10.220 -8.055 1.00 56.31 81 TYR A CA 1
ATOM 650 C C . TYR A 1 81 ? 4.214 -8.895 -8.750 1.00 56.31 81 TYR A C 1
ATOM 652 O O . TYR A 1 81 ? 3.374 -8.336 -9.457 1.00 56.31 81 TYR A O 1
ATOM 660 N N . THR A 1 82 ? 5.406 -8.349 -8.519 1.00 60.41 82 THR A N 1
ATOM 661 C CA . THR A 1 82 ? 5.859 -7.184 -9.266 1.00 60.41 82 THR A CA 1
ATOM 662 C C . THR A 1 82 ? 6.030 -7.641 -10.703 1.00 60.41 82 THR A C 1
ATOM 664 O O . THR A 1 82 ? 6.905 -8.446 -11.022 1.00 60.41 82 THR A O 1
ATOM 667 N N . LEU A 1 83 ? 5.158 -7.153 -11.588 1.00 64.81 83 LEU A N 1
ATOM 668 C CA . LEU A 1 83 ? 5.320 -7.323 -13.024 1.00 64.81 83 LEU A CA 1
ATOM 669 C C . LEU A 1 83 ? 6.538 -6.492 -13.452 1.00 64.81 83 LEU A C 1
ATOM 671 O O . LEU A 1 83 ? 6.415 -5.374 -13.952 1.00 64.81 83 LEU A O 1
ATOM 675 N N . MET A 1 84 ? 7.735 -7.019 -13.192 1.00 73.50 84 MET A N 1
ATOM 676 C CA . MET A 1 84 ? 9.001 -6.439 -13.611 1.00 73.50 84 MET A CA 1
ATOM 677 C C . MET A 1 84 ? 9.034 -6.477 -15.136 1.00 73.50 84 MET A C 1
ATOM 679 O O . MET A 1 84 ? 9.381 -7.485 -15.749 1.00 73.50 84 MET A O 1
ATOM 683 N N . ARG A 1 85 ? 8.639 -5.371 -15.769 1.00 68.88 85 ARG A N 1
ATOM 684 C CA . ARG A 1 85 ? 8.779 -5.211 -17.212 1.00 68.88 85 ARG A CA 1
ATOM 685 C C . ARG A 1 85 ? 10.171 -4.646 -17.483 1.00 68.88 85 ARG A C 1
ATOM 687 O O . ARG A 1 85 ? 10.392 -3.470 -17.192 1.00 68.88 85 ARG A O 1
ATOM 694 N N . PRO A 1 86 ? 11.116 -5.422 -18.046 1.00 79.12 86 PRO A N 1
ATOM 695 C CA . PRO A 1 86 ? 12.420 -4.877 -18.388 1.00 79.12 86 PRO A CA 1
ATOM 696 C C . PRO A 1 86 ? 12.233 -3.695 -19.344 1.00 79.12 86 PRO A C 1
ATOM 698 O O . PRO A 1 86 ? 11.601 -3.815 -20.401 1.00 79.12 86 PRO A O 1
ATOM 701 N N . ARG A 1 87 ? 12.754 -2.524 -18.960 1.00 78.19 87 ARG A N 1
ATOM 702 C CA . ARG A 1 87 ? 12.720 -1.332 -19.810 1.00 78.19 87 ARG A CA 1
ATOM 703 C C . ARG A 1 87 ? 13.554 -1.629 -21.054 1.00 78.19 87 ARG A C 1
ATOM 705 O O . ARG A 1 87 ? 14.762 -1.827 -20.962 1.00 78.19 87 ARG A O 1
ATOM 712 N N . ARG A 1 88 ? 12.921 -1.646 -22.229 1.00 81.75 88 ARG A N 1
ATOM 713 C CA . ARG A 1 88 ? 13.622 -1.791 -23.514 1.00 81.75 88 ARG A CA 1
ATOM 714 C C . ARG A 1 88 ? 14.350 -0.484 -23.842 1.00 81.75 88 ARG A C 1
ATOM 716 O O . ARG A 1 88 ? 13.836 0.346 -24.583 1.00 81.75 88 ARG A O 1
ATOM 723 N N . VAL A 1 89 ? 15.522 -0.278 -23.246 1.00 87.19 89 VAL A N 1
ATOM 724 C CA . VAL A 1 89 ? 16.404 0.856 -23.549 1.00 87.19 89 VAL A CA 1
ATOM 725 C C . VAL A 1 89 ? 17.358 0.443 -24.665 1.00 87.19 89 VAL A C 1
ATOM 727 O O . VAL A 1 89 ? 18.094 -0.530 -24.527 1.00 87.19 89 VAL A O 1
ATOM 730 N N . ARG A 1 90 ? 17.363 1.183 -25.778 1.00 82.75 90 ARG A N 1
ATOM 731 C CA . ARG A 1 90 ? 18.452 1.097 -26.758 1.00 82.75 90 ARG A CA 1
ATOM 732 C C . ARG A 1 90 ? 19.589 1.987 -26.271 1.00 82.75 90 ARG A C 1
ATOM 734 O O . ARG A 1 90 ? 19.499 3.206 -26.380 1.00 82.75 90 ARG A O 1
ATOM 741 N N . PHE A 1 91 ? 20.634 1.386 -25.717 1.00 87.00 91 PHE A N 1
ATOM 742 C CA . PHE A 1 91 ? 21.851 2.115 -25.371 1.00 87.00 91 PHE A CA 1
ATOM 743 C C . PHE A 1 91 ? 22.586 2.514 -26.663 1.00 87.00 91 PHE A C 1
ATOM 745 O O . PHE A 1 91 ? 22.791 1.647 -27.522 1.00 87.00 91 PHE A O 1
ATOM 752 N N . PRO A 1 92 ? 22.953 3.795 -26.851 1.00 88.62 92 PRO A N 1
ATOM 753 C CA . PRO A 1 92 ? 23.736 4.203 -28.009 1.00 88.62 92 PRO A CA 1
ATOM 754 C C . PRO A 1 92 ? 25.101 3.507 -27.964 1.00 88.62 92 PRO A C 1
ATOM 756 O O . PRO A 1 92 ? 25.774 3.508 -26.936 1.00 88.62 92 PRO A O 1
ATOM 759 N N . ARG A 1 93 ? 25.508 2.889 -29.076 1.00 86.88 93 ARG A N 1
ATOM 760 C CA . ARG A 1 93 ? 26.852 2.313 -29.200 1.00 86.88 93 ARG A CA 1
ATOM 761 C C . ARG A 1 93 ? 27.857 3.438 -29.432 1.00 86.88 93 ARG A C 1
ATOM 763 O O . ARG A 1 93 ? 27.553 4.387 -30.157 1.00 86.88 93 ARG A O 1
ATOM 770 N N . ALA A 1 94 ? 29.051 3.313 -28.855 1.00 84.81 94 ALA A N 1
ATOM 771 C CA . ALA A 1 94 ? 30.170 4.165 -29.233 1.00 84.81 94 ALA A CA 1
ATOM 772 C C . ALA A 1 94 ? 30.414 4.022 -30.744 1.00 84.81 94 ALA A C 1
ATOM 774 O O . ALA A 1 94 ? 30.373 2.914 -31.285 1.00 84.81 94 ALA A O 1
ATOM 775 N N . LYS A 1 95 ? 30.621 5.145 -31.434 1.00 79.50 95 LYS A N 1
ATOM 776 C CA . LYS A 1 95 ? 30.967 5.128 -32.856 1.00 79.50 95 LYS A CA 1
ATOM 777 C C . LYS A 1 95 ? 32.386 4.577 -32.982 1.00 79.50 95 LYS A C 1
ATOM 779 O O . LYS A 1 95 ? 33.319 5.184 -32.467 1.00 79.50 95 LYS A O 1
ATOM 784 N N . THR A 1 96 ? 32.546 3.438 -33.648 1.00 79.44 96 THR A N 1
ATOM 785 C CA . THR A 1 96 ? 33.869 2.935 -34.023 1.00 79.44 96 THR A CA 1
ATOM 786 C C . THR A 1 96 ? 34.439 3.869 -35.083 1.00 79.44 96 THR A C 1
ATOM 788 O O . THR A 1 96 ? 33.941 3.911 -36.206 1.00 79.44 96 THR A O 1
ATOM 791 N N . VAL A 1 97 ? 35.456 4.644 -34.720 1.00 78.38 97 VAL A N 1
ATOM 792 C CA . VAL A 1 97 ? 36.280 5.360 -35.694 1.00 78.38 97 VAL A CA 1
ATOM 793 C C . VAL A 1 97 ? 37.273 4.334 -36.227 1.00 78.38 97 VAL A C 1
ATOM 795 O O . VAL A 1 97 ? 38.092 3.823 -35.467 1.00 78.38 97 VAL A O 1
ATOM 798 N N . ALA A 1 98 ? 37.158 3.962 -37.503 1.00 72.25 98 ALA A N 1
ATOM 799 C CA . ALA A 1 98 ? 38.211 3.189 -38.148 1.00 72.25 98 ALA A CA 1
ATOM 800 C C . ALA A 1 98 ? 39.488 4.034 -38.114 1.00 72.25 98 ALA A C 1
ATOM 802 O O . ALA A 1 98 ? 39.436 5.217 -38.454 1.00 72.25 98 ALA A O 1
ATOM 803 N N . ALA A 1 99 ? 40.610 3.452 -37.687 1.00 70.50 99 ALA A N 1
ATOM 804 C CA . ALA A 1 99 ? 41.908 4.089 -37.843 1.00 70.50 99 ALA A CA 1
ATOM 805 C C . ALA A 1 99 ? 42.142 4.284 -39.348 1.00 70.50 99 ALA A C 1
ATOM 807 O O . ALA A 1 99 ? 42.474 3.344 -40.068 1.00 70.50 99 ALA A O 1
ATOM 808 N N . GLY A 1 100 ? 41.853 5.491 -39.835 1.00 65.75 100 GLY A N 1
ATOM 809 C CA . GLY A 1 100 ? 42.231 5.920 -41.169 1.00 65.75 100 GLY A CA 1
ATOM 810 C C . GLY A 1 100 ? 43.745 5.815 -41.295 1.00 65.75 100 GLY A C 1
ATOM 811 O O . GLY A 1 100 ? 44.476 6.039 -40.332 1.00 65.75 100 GLY A O 1
ATOM 812 N N . PHE A 1 101 ? 44.187 5.418 -42.479 1.00 58.31 101 PHE A N 1
ATOM 813 C CA . PHE A 1 101 ? 45.562 5.112 -42.860 1.00 58.31 101 PHE A CA 1
ATOM 814 C C . PHE A 1 101 ? 46.433 6.387 -42.896 1.00 58.31 101 PHE A C 1
ATOM 816 O O . PHE A 1 101 ? 46.877 6.789 -43.957 1.00 58.31 101 PHE A O 1
ATOM 823 N N . MET A 1 102 ? 46.569 7.081 -41.765 1.00 56.91 102 MET A N 1
ATOM 824 C CA . MET A 1 102 ? 47.449 8.229 -41.492 1.00 56.91 102 MET A CA 1
ATOM 825 C C . MET A 1 102 ? 47.142 8.704 -40.067 1.00 56.91 102 MET A C 1
ATOM 827 O O . MET A 1 102 ? 46.502 9.724 -39.830 1.00 56.91 102 MET A O 1
ATOM 831 N N . THR A 1 103 ? 47.530 7.905 -39.077 1.00 60.00 103 THR A N 1
ATOM 832 C CA . THR A 1 103 ? 47.834 8.476 -37.767 1.00 60.00 103 THR A CA 1
ATOM 833 C C . THR A 1 103 ? 49.243 9.030 -37.886 1.00 60.00 103 THR A C 1
ATOM 835 O O . THR A 1 103 ? 50.184 8.240 -37.962 1.00 60.00 103 THR A O 1
ATOM 838 N N . ASP A 1 104 ? 49.374 10.354 -37.951 1.00 62.38 104 ASP A N 1
ATOM 839 C CA . ASP A 1 104 ? 50.650 11.071 -37.881 1.00 62.38 104 ASP A CA 1
ATOM 840 C C . ASP A 1 104 ? 51.279 10.833 -36.501 1.00 62.38 104 ASP A C 1
ATOM 842 O O . ASP A 1 104 ? 51.195 11.632 -35.573 1.00 62.38 104 ASP A O 1
ATOM 846 N N . VAL A 1 105 ? 51.850 9.649 -36.339 1.00 65.94 105 VAL A N 1
ATOM 847 C CA . VAL A 1 105 ? 52.669 9.247 -35.211 1.00 65.94 105 VAL A CA 1
ATOM 848 C C . VAL A 1 105 ? 53.957 8.765 -35.852 1.00 65.94 105 VAL A C 1
ATOM 850 O O . VAL A 1 105 ? 54.007 7.660 -36.379 1.00 65.94 105 VAL A O 1
ATOM 853 N N . GLN A 1 106 ? 54.969 9.635 -35.778 1.00 56.06 106 GLN A N 1
ATOM 854 C CA . GLN A 1 106 ? 56.368 9.503 -36.215 1.00 56.06 106 GLN A CA 1
ATOM 855 C C . GLN A 1 106 ? 56.732 10.198 -37.533 1.00 56.06 106 GLN A C 1
ATOM 857 O O . GLN A 1 106 ? 56.658 9.616 -38.609 1.00 56.06 106 GLN A O 1
ATOM 862 N N . SER A 1 107 ? 57.252 11.424 -37.404 1.00 41.75 107 SER A N 1
ATOM 863 C CA . SER A 1 107 ? 58.390 11.920 -38.190 1.00 41.75 107 SER A CA 1
ATOM 864 C C . SER A 1 107 ? 58.821 13.305 -37.677 1.00 41.75 107 SER A C 1
ATOM 866 O O . SER A 1 107 ? 58.175 14.291 -38.022 1.00 41.75 107 SER A O 1
ATOM 868 N N . GLY A 1 108 ? 59.936 13.369 -36.936 1.00 44.44 108 GLY A N 1
ATOM 869 C CA . GLY A 1 108 ? 60.753 14.585 -36.757 1.00 44.44 108 GLY A CA 1
ATOM 870 C C . GLY A 1 108 ? 60.547 15.356 -35.468 1.00 44.44 108 GLY A C 1
ATOM 871 O O . GLY A 1 108 ? 59.708 16.278 -35.482 1.00 44.44 108 GLY A O 1
#

Foldseek 3Di:
DDDPPDDPPPPVVVVVVVVVVVVVVVVVLVVLLVLLVCQQCPPVHQNDVHDLVSSCVRVCVVVVPDDSVSSVVSVVPPPDPPPPDPPPDDDDDDDDDDPDPDPPDDDD